Protein AF-A0A957NS79-F1 (afdb_monomer_lite)

Structure (mmCIF, N/CA/C/O backbone):
data_AF-A0A957NS79-F1
#
_entry.id   AF-A0A957NS79-F1
#
loop_
_atom_site.group_PDB
_atom_site.id
_atom_site.type_symbol
_atom_site.label_atom_id
_atom_site.label_alt_id
_atom_site.label_comp_id
_atom_site.label_asym_id
_atom_site.label_entity_id
_atom_site.label_seq_id
_atom_site.pdbx_PDB_ins_code
_atom_site.Cartn_x
_atom_site.Cartn_y
_atom_site.Cartn_z
_atom_site.occupancy
_atom_site.B_iso_or_equiv
_atom_site.auth_seq_id
_atom_site.auth_comp_id
_atom_site.auth_asym_id
_atom_site.auth_atom_id
_atom_site.pdbx_PDB_model_num
ATOM 1 N N . MET A 1 1 ? -15.625 1.608 19.154 1.00 60.75 1 MET A N 1
ATOM 2 C CA . MET A 1 1 ? -14.260 2.095 18.859 1.00 60.75 1 MET A CA 1
ATOM 3 C C . MET A 1 1 ? -14.099 3.458 19.496 1.00 60.75 1 MET A C 1
ATOM 5 O O . MET A 1 1 ? -14.952 4.305 19.266 1.00 60.75 1 MET A O 1
ATOM 9 N N . THR A 1 2 ? -13.078 3.656 20.325 1.00 76.62 2 THR A N 1
ATOM 10 C CA . THR A 1 2 ? -12.774 4.971 20.905 1.00 76.62 2 THR A CA 1
ATOM 11 C C . THR A 1 2 ? -12.483 5.964 19.775 1.00 76.62 2 THR A C 1
ATOM 13 O O . THR A 1 2 ? -11.821 5.610 18.796 1.00 76.62 2 THR A O 1
ATOM 16 N N . SER A 1 3 ? -13.010 7.190 19.862 1.00 80.50 3 SER A N 1
ATOM 17 C CA . SER A 1 3 ? -12.855 8.213 18.809 1.00 80.50 3 SER A CA 1
ATOM 18 C C . SER A 1 3 ? -11.383 8.457 18.453 1.00 80.50 3 SER A C 1
ATOM 20 O O . SER A 1 3 ? -11.041 8.603 17.283 1.00 80.50 3 SER A O 1
ATOM 22 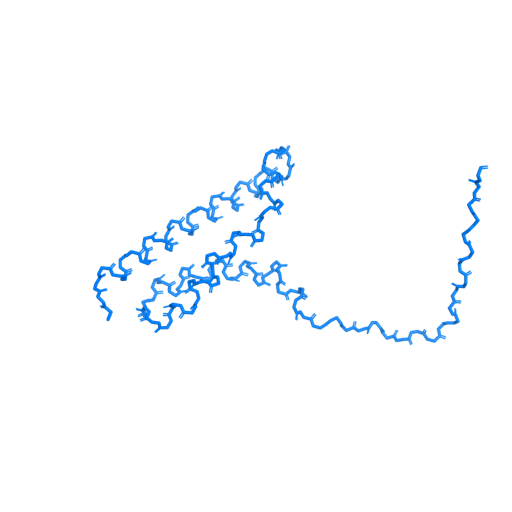N N . ILE A 1 4 ? -10.508 8.379 19.457 1.00 88.50 4 ILE A N 1
ATOM 23 C CA . ILE A 1 4 ? -9.056 8.548 19.350 1.00 88.50 4 ILE A CA 1
ATOM 24 C C . ILE A 1 4 ? -8.427 7.507 18.413 1.00 88.50 4 ILE A C 1
ATOM 26 O O . ILE A 1 4 ? -7.669 7.874 17.51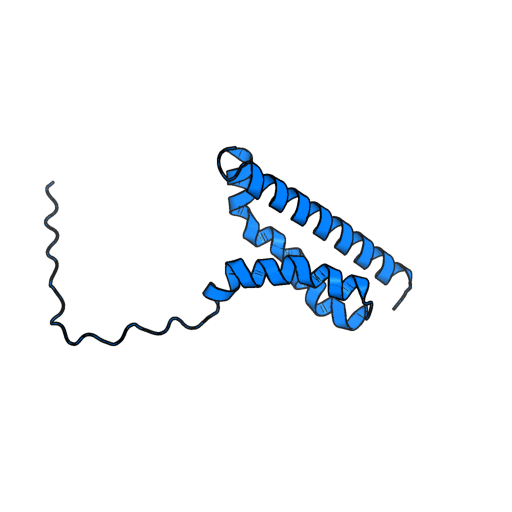9 1.00 88.50 4 ILE A O 1
ATOM 30 N N . LEU A 1 5 ? -8.766 6.219 18.563 1.00 86.88 5 LEU A N 1
ATOM 31 C CA . LEU A 1 5 ? -8.187 5.149 17.741 1.00 86.88 5 LEU A CA 1
ATOM 32 C C . LEU A 1 5 ? -8.510 5.346 16.255 1.00 86.88 5 LEU A C 1
ATOM 34 O O . LEU A 1 5 ? -7.649 5.165 15.397 1.00 86.88 5 LEU A O 1
ATOM 38 N N . ARG A 1 6 ? -9.745 5.758 15.947 1.00 86.31 6 ARG A N 1
ATOM 39 C CA . ARG A 1 6 ? -10.162 6.050 14.569 1.00 86.31 6 ARG A CA 1
ATOM 40 C C . ARG A 1 6 ? -9.357 7.214 13.985 1.00 86.31 6 ARG A C 1
ATOM 42 O O . ARG A 1 6 ? -8.898 7.102 12.852 1.00 86.31 6 ARG A O 1
ATOM 49 N N . THR A 1 7 ? -9.174 8.298 14.736 1.00 88.94 7 THR A N 1
ATOM 50 C CA . THR A 1 7 ? -8.406 9.465 14.276 1.00 88.94 7 THR A CA 1
ATOM 51 C C . THR A 1 7 ? -6.949 9.106 14.000 1.00 88.94 7 THR A C 1
ATOM 53 O O . THR A 1 7 ? -6.428 9.463 12.947 1.00 88.94 7 THR 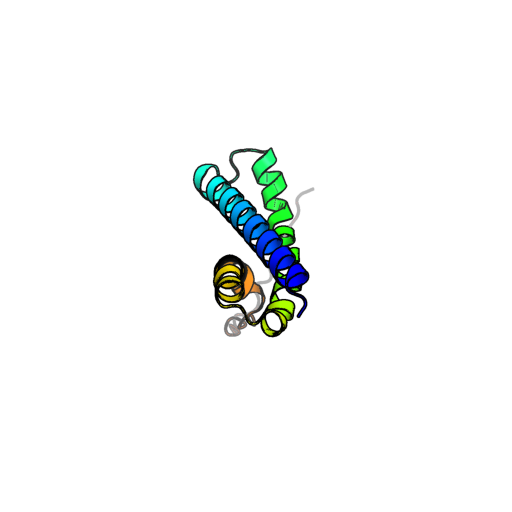A O 1
ATOM 56 N N . VAL A 1 8 ? -6.312 8.342 14.893 1.00 91.88 8 VAL A N 1
ATOM 57 C CA . VAL A 1 8 ? -4.922 7.887 14.717 1.00 91.88 8 VAL A CA 1
ATOM 58 C C . VAL A 1 8 ? -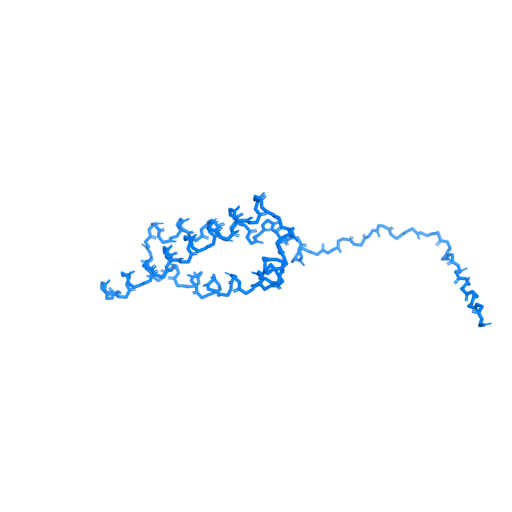4.779 7.013 13.469 1.00 91.88 8 VAL A C 1
ATOM 60 O O . VAL A 1 8 ? -3.879 7.241 12.665 1.00 91.88 8 VAL A O 1
ATOM 63 N N . LEU A 1 9 ? -5.692 6.059 13.254 1.00 90.38 9 LEU A N 1
ATOM 64 C CA . LEU A 1 9 ? -5.676 5.194 12.068 1.00 90.38 9 LEU A CA 1
ATOM 65 C C . LEU A 1 9 ? -5.913 5.964 10.765 1.00 90.38 9 LEU A C 1
ATOM 67 O O . LEU A 1 9 ? -5.293 5.650 9.753 1.00 90.38 9 LEU A O 1
ATOM 71 N N . LEU A 1 10 ? -6.793 6.968 10.776 1.00 90.31 10 LEU A N 1
ATOM 72 C CA . LEU A 1 10 ? -7.012 7.835 9.617 1.00 90.31 10 LEU A CA 1
ATOM 73 C C . LEU A 1 10 ? -5.781 8.692 9.316 1.00 90.31 10 LEU A C 1
ATOM 75 O O . LEU A 1 10 ? -5.419 8.824 8.152 1.00 90.31 10 LEU A O 1
ATOM 79 N N . LEU A 1 11 ? -5.125 9.239 10.341 1.00 93.25 11 LEU A N 1
ATOM 80 C CA . LEU A 1 11 ? -3.901 10.024 10.176 1.00 93.25 11 LEU A CA 1
ATOM 81 C C . LEU A 1 11 ? -2.766 9.159 9.613 1.00 93.25 11 LEU A C 1
ATOM 83 O O . LEU A 1 11 ? -2.118 9.561 8.650 1.00 93.25 11 LEU A O 1
ATOM 87 N N . LEU A 1 12 ? -2.586 7.946 10.147 1.00 92.75 12 LEU A N 1
ATOM 88 C CA . LEU A 1 12 ? -1.646 6.951 9.620 1.00 92.75 12 LEU A CA 1
ATOM 89 C C . LEU A 1 12 ? -1.953 6.582 8.166 1.00 92.75 12 LEU A C 1
ATOM 91 O O . LEU A 1 12 ? -1.037 6.524 7.351 1.00 92.75 12 LEU A O 1
ATOM 95 N N . LEU A 1 13 ? -3.228 6.362 7.829 1.00 93.00 13 LEU A N 1
ATOM 96 C CA . LEU A 1 13 ? -3.639 6.062 6.459 1.00 93.00 13 LEU A CA 1
ATOM 97 C C . LEU A 1 13 ? -3.316 7.225 5.513 1.00 93.00 13 LEU A C 1
ATOM 99 O O . LEU A 1 13 ? -2.756 6.997 4.448 1.00 93.00 13 LEU A O 1
ATOM 103 N N . TRP A 1 14 ? -3.651 8.459 5.888 1.00 93.19 14 TRP A N 1
ATOM 104 C CA . TRP A 1 14 ? -3.371 9.631 5.059 1.00 93.19 14 TRP A CA 1
ATOM 105 C C . TRP A 1 14 ? -1.877 9.850 4.859 1.00 93.19 14 TRP A C 1
ATOM 107 O O . TRP A 1 14 ? -1.463 10.087 3.728 1.00 93.19 14 TRP A O 1
ATOM 117 N N . LEU A 1 15 ? -1.080 9.716 5.923 1.00 94.56 15 LEU A N 1
ATOM 118 C CA . LEU A 1 15 ? 0.379 9.780 5.850 1.00 94.56 15 LEU A CA 1
ATOM 119 C C . LEU A 1 15 ? 0.938 8.695 4.923 1.00 94.56 15 LEU A C 1
ATOM 121 O O . LEU A 1 15 ? 1.827 8.958 4.120 1.00 94.56 15 LEU A O 1
ATOM 125 N N . TYR A 1 16 ? 0.401 7.479 5.012 1.00 93.19 16 TYR A N 1
ATOM 126 C CA . TYR A 1 16 ? 0.782 6.382 4.132 1.00 93.19 16 TYR A CA 1
ATOM 127 C C . TYR A 1 16 ? 0.443 6.678 2.665 1.00 93.19 16 TYR A C 1
ATOM 129 O O . TYR A 1 16 ? 1.305 6.531 1.801 1.00 93.19 16 TYR A O 1
ATOM 137 N N . ILE A 1 17 ? -0.779 7.139 2.380 1.00 92.44 17 ILE A N 1
ATOM 138 C CA . ILE A 1 17 ? -1.226 7.463 1.019 1.00 92.44 17 ILE A CA 1
ATOM 139 C C . ILE A 1 17 ? -0.385 8.594 0.424 1.00 92.44 17 ILE A C 1
ATOM 141 O O . ILE A 1 17 ? 0.028 8.489 -0.728 1.00 92.44 17 ILE A O 1
ATOM 145 N N . THR A 1 18 ? -0.100 9.661 1.174 1.00 93.69 18 THR A N 1
ATOM 146 C CA . THR A 1 18 ? 0.722 10.769 0.662 1.00 93.69 18 THR A CA 1
ATOM 147 C C . THR A 1 18 ? 2.155 10.335 0.388 1.00 93.69 18 THR A C 1
ATOM 149 O O . THR A 1 18 ? 2.698 10.704 -0.652 1.00 93.69 18 THR A O 1
ATOM 152 N N . LEU A 1 19 ? 2.751 9.510 1.255 1.00 92.25 19 LEU A N 1
ATOM 153 C CA . LEU A 1 19 ? 4.086 8.957 1.024 1.00 92.25 19 LEU A CA 1
ATOM 154 C C . LEU A 1 19 ? 4.108 8.046 -0.212 1.00 92.25 19 LEU A C 1
ATOM 156 O O . LEU A 1 19 ? 5.012 8.144 -1.039 1.00 92.25 19 LEU A O 1
ATOM 160 N N . PHE A 1 20 ? 3.088 7.197 -0.356 1.00 92.19 20 PHE A N 1
ATOM 161 C CA . PHE A 1 20 ? 2.934 6.290 -1.489 1.00 92.19 2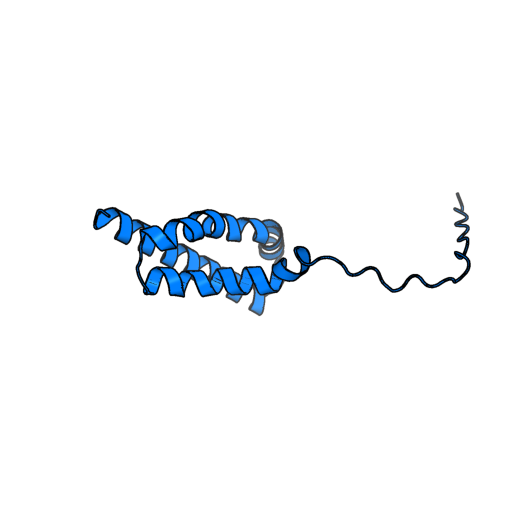0 PHE A CA 1
ATOM 162 C C . PHE A 1 20 ? 2.762 7.049 -2.809 1.00 92.19 20 PHE A C 1
ATOM 164 O O . PHE A 1 20 ? 3.454 6.755 -3.779 1.00 92.19 20 PHE A O 1
ATOM 171 N N . LEU A 1 21 ? 1.883 8.055 -2.846 1.00 93.00 21 LEU A N 1
ATOM 172 C CA . LEU A 1 21 ? 1.676 8.904 -4.023 1.00 93.00 21 LEU A CA 1
ATOM 173 C C . LEU A 1 21 ? 2.918 9.734 -4.351 1.00 93.00 21 LEU A C 1
ATOM 175 O O . LEU A 1 21 ? 3.250 9.886 -5.523 1.00 93.00 21 LEU A O 1
ATOM 179 N N . GLY A 1 22 ? 3.613 10.242 -3.330 1.00 92.38 22 GLY A N 1
ATOM 180 C CA . GLY A 1 22 ? 4.880 10.944 -3.500 1.00 92.38 22 GLY A CA 1
ATOM 181 C C . GLY A 1 22 ? 5.917 10.045 -4.163 1.00 92.38 22 GLY A C 1
ATOM 182 O O . GLY A 1 22 ? 6.441 10.394 -5.217 1.00 92.38 22 GLY A O 1
ATOM 183 N N . TRP A 1 23 ? 6.149 8.855 -3.605 1.00 90.94 23 TRP A N 1
ATOM 184 C CA . TRP A 1 23 ? 7.045 7.866 -4.203 1.00 90.94 23 TRP A CA 1
ATOM 185 C C . TRP A 1 23 ? 6.630 7.501 -5.634 1.00 90.94 23 TRP A C 1
ATOM 187 O O . TRP A 1 23 ? 7.463 7.549 -6.538 1.00 90.94 23 TRP A O 1
ATOM 197 N N . TRP A 1 24 ? 5.350 7.196 -5.864 1.00 90.06 24 TRP A N 1
ATOM 198 C CA . TRP A 1 24 ? 4.858 6.814 -7.187 1.00 90.06 24 TRP A CA 1
ATOM 199 C C . TRP A 1 24 ? 5.049 7.941 -8.213 1.00 90.06 24 TRP A C 1
ATOM 201 O O . TRP A 1 24 ? 5.476 7.686 -9.338 1.00 90.06 24 TRP A O 1
ATOM 211 N N . GLY A 1 25 ? 4.819 9.194 -7.811 1.00 91.88 25 GLY A N 1
ATOM 212 C CA . GLY A 1 25 ? 5.110 10.373 -8.623 1.00 91.88 25 GLY A CA 1
ATOM 213 C C . GLY A 1 25 ? 6.596 10.490 -8.965 1.00 91.88 25 GLY A C 1
ATOM 214 O O . GLY A 1 25 ? 6.935 10.653 -10.134 1.00 91.88 25 GLY A O 1
ATOM 215 N N . LEU A 1 26 ? 7.492 10.331 -7.985 1.00 90.12 26 LEU A N 1
ATOM 216 C CA . LEU A 1 26 ? 8.936 10.329 -8.246 1.00 90.12 26 LEU A CA 1
ATOM 217 C C . LEU A 1 26 ? 9.336 9.214 -9.224 1.00 90.12 26 LEU A C 1
ATOM 219 O O . LEU A 1 26 ? 10.092 9.472 -10.161 1.00 90.12 26 LEU A O 1
ATOM 223 N N . GLN A 1 27 ? 8.797 8.006 -9.045 1.00 88.31 27 GLN A N 1
ATOM 224 C CA . GLN A 1 27 ? 9.079 6.862 -9.911 1.00 88.31 27 GLN A CA 1
ATOM 225 C C . GLN A 1 27 ? 8.623 7.109 -11.357 1.00 88.31 27 GLN A C 1
ATOM 227 O O . GLN A 1 27 ? 9.332 6.744 -12.289 1.00 88.31 27 GLN A O 1
ATOM 232 N N . LEU A 1 28 ? 7.469 7.749 -11.567 1.00 87.88 28 LEU A N 1
ATOM 233 C CA . LEU A 1 28 ? 6.966 8.063 -12.910 1.00 87.88 28 LEU A CA 1
ATOM 234 C C . LEU A 1 28 ? 7.816 9.116 -13.635 1.00 87.88 28 LEU A C 1
ATOM 236 O O . LEU A 1 28 ? 7.925 9.067 -14.857 1.00 87.88 28 LEU A O 1
ATOM 240 N N . TRP A 1 29 ? 8.396 10.067 -12.900 1.00 90.50 29 TRP A N 1
ATOM 241 C CA . TRP A 1 29 ? 9.156 11.176 -13.485 1.00 90.50 29 TRP A CA 1
ATOM 242 C C . TRP A 1 29 ? 10.629 10.838 -13.708 1.00 90.50 29 TRP A C 1
ATOM 244 O O . TRP A 1 29 ? 11.195 11.207 -14.734 1.00 90.50 29 TRP A O 1
ATOM 254 N N . PHE A 1 30 ? 11.254 10.154 -12.749 1.00 88.12 30 PHE A N 1
ATOM 255 C CA . PHE A 1 30 ? 12.692 9.882 -12.766 1.00 88.12 30 PHE A CA 1
ATOM 256 C C . PHE A 1 30 ? 13.033 8.420 -13.065 1.00 88.12 30 PHE A C 1
ATOM 258 O O . PHE A 1 30 ? 14.169 8.142 -13.455 1.00 88.12 30 PHE A O 1
ATOM 265 N N . GLY A 1 31 ? 12.089 7.487 -12.902 1.00 83.38 31 GLY A N 1
ATOM 266 C CA . GLY A 1 31 ? 12.338 6.052 -13.057 1.00 83.38 31 GLY A CA 1
ATOM 267 C C . GLY A 1 31 ? 13.509 5.577 -12.195 1.00 83.38 31 GLY A C 1
ATOM 268 O O . GLY A 1 31 ? 13.667 6.004 -11.056 1.00 83.38 31 GLY A O 1
ATOM 269 N N . ASP A 1 32 ? 14.378 4.748 -12.775 1.00 80.31 32 ASP A N 1
ATOM 270 C CA . ASP A 1 32 ? 15.608 4.268 -12.124 1.00 80.31 32 ASP A CA 1
ATOM 271 C C . ASP A 1 32 ? 16.851 5.106 -12.480 1.00 80.31 32 ASP A C 1
ATOM 273 O O . ASP A 1 32 ? 17.985 4.698 -12.236 1.00 80.31 32 ASP A O 1
ATOM 277 N N . THR A 1 33 ? 16.670 6.300 -13.053 1.00 84.88 33 THR A N 1
ATOM 278 C CA . THR A 1 33 ? 17.796 7.149 -13.490 1.00 84.88 33 THR A CA 1
ATOM 279 C C . THR A 1 33 ? 18.604 7.690 -12.305 1.00 84.88 33 THR A C 1
ATOM 281 O O . THR A 1 33 ? 19.796 7.971 -12.419 1.00 84.88 33 THR A O 1
ATOM 284 N N . ILE A 1 34 ? 17.957 7.847 -11.149 1.00 89.00 34 ILE A N 1
ATOM 285 C CA . ILE A 1 34 ? 18.576 8.335 -9.919 1.00 89.00 34 ILE A CA 1
ATOM 286 C C . ILE A 1 34 ? 18.975 7.135 -9.056 1.00 89.00 34 ILE A C 1
ATOM 288 O O . ILE A 1 34 ? 18.119 6.395 -8.581 1.00 89.00 34 ILE A O 1
ATOM 292 N N . TRP A 1 35 ? 20.274 6.979 -8.787 1.00 86.88 35 TRP A N 1
ATOM 293 C CA . TRP A 1 35 ? 20.817 5.801 -8.094 1.00 86.88 35 TRP A CA 1
ATOM 294 C C . TRP A 1 35 ? 20.169 5.522 -6.726 1.00 86.88 35 TRP A C 1
ATOM 296 O O . TRP A 1 35 ? 19.862 4.374 -6.410 1.00 86.88 35 TRP A O 1
ATOM 306 N N . TRP A 1 36 ? 19.922 6.556 -5.911 1.00 85.38 36 TRP A N 1
ATOM 307 C CA . TRP A 1 36 ? 19.310 6.376 -4.590 1.00 85.38 36 TRP A CA 1
ATOM 308 C C . TRP A 1 36 ? 17.820 6.043 -4.696 1.00 85.38 36 TRP A C 1
ATOM 310 O O . TRP A 1 36 ? 17.290 5.334 -3.843 1.00 85.38 36 TRP A O 1
ATOM 320 N N . LEU A 1 37 ? 17.151 6.517 -5.754 1.00 85.44 37 LEU A N 1
ATOM 321 C CA . LEU A 1 37 ? 15.757 6.190 -6.029 1.00 85.44 37 LEU A CA 1
ATOM 322 C C . LEU A 1 37 ? 15.647 4.733 -6.480 1.00 85.44 37 LEU A C 1
ATOM 324 O O . LEU A 1 37 ? 14.778 4.035 -5.979 1.00 85.44 37 LEU A O 1
ATOM 328 N N . GLY A 1 38 ? 16.579 4.245 -7.305 1.00 85.62 38 GLY A N 1
ATOM 329 C CA . GLY A 1 38 ? 16.675 2.824 -7.664 1.00 85.62 38 GLY A CA 1
ATOM 330 C C . GLY A 1 38 ? 16.956 1.917 -6.455 1.00 85.62 38 GLY A C 1
ATOM 331 O O . GLY A 1 38 ? 16.361 0.844 -6.317 1.00 85.62 38 GLY A O 1
ATOM 332 N N . LEU A 1 39 ? 17.796 2.368 -5.513 1.00 87.94 39 LEU A N 1
ATOM 333 C CA . LEU A 1 39 ? 17.993 1.662 -4.240 1.00 87.94 39 LEU A CA 1
ATOM 334 C C . LEU A 1 39 ? 16.684 1.590 -3.442 1.00 87.94 39 LEU A C 1
ATOM 336 O O . LEU A 1 39 ? 16.310 0.519 -2.974 1.00 87.94 39 LEU A O 1
ATOM 340 N N . LEU A 1 40 ? 15.958 2.703 -3.321 1.00 86.88 40 LEU A N 1
ATOM 341 C CA . LEU A 1 40 ? 14.653 2.733 -2.658 1.00 86.88 40 LEU A CA 1
ATOM 342 C C . LEU A 1 40 ? 13.615 1.868 -3.398 1.00 86.88 40 LEU A C 1
ATOM 344 O O . LEU A 1 40 ? 12.830 1.168 -2.760 1.00 86.88 40 LEU A O 1
ATOM 348 N N . ASN A 1 41 ? 13.660 1.856 -4.731 1.00 88.00 41 ASN A N 1
ATOM 349 C CA . ASN A 1 41 ? 12.801 1.057 -5.599 1.00 88.00 41 ASN A CA 1
ATOM 350 C C . ASN A 1 41 ? 12.972 -0.453 -5.330 1.00 88.00 41 ASN A C 1
ATOM 352 O O . ASN A 1 41 ? 12.009 -1.217 -5.346 1.00 88.00 41 ASN A O 1
ATOM 356 N N . SER A 1 42 ? 14.181 -0.879 -4.948 1.00 88.25 42 SER A N 1
ATOM 357 C CA . SER A 1 42 ? 14.469 -2.271 -4.562 1.00 88.25 42 SER A CA 1
ATOM 358 C C . SER A 1 42 ? 13.724 -2.706 -3.292 1.00 88.25 42 SER A C 1
ATOM 360 O O . SER A 1 42 ? 13.484 -3.893 -3.074 1.00 88.25 42 SER A O 1
ATOM 362 N N . PHE A 1 43 ? 13.314 -1.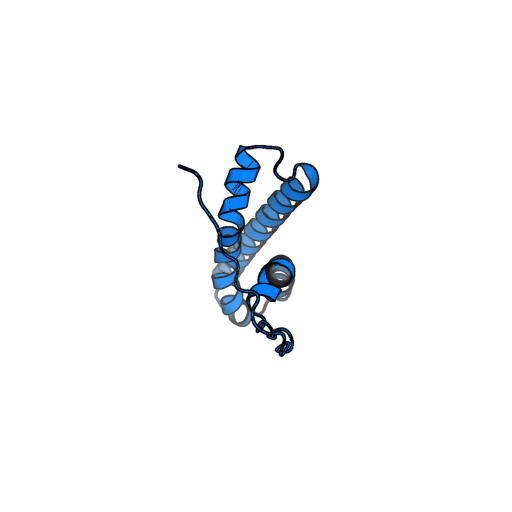742 -2.466 1.00 89.31 43 PHE A N 1
ATOM 363 C CA . PHE A 1 43 ? 12.543 -1.947 -1.242 1.00 89.31 43 PHE A CA 1
ATOM 364 C C . PHE A 1 43 ? 11.048 -1.654 -1.412 1.00 89.31 43 PHE A C 1
ATOM 366 O O . PHE A 1 43 ? 10.309 -1.681 -0.430 1.00 89.31 43 PHE A O 1
ATOM 373 N N . VAL A 1 44 ? 10.558 -1.428 -2.632 1.00 89.12 44 VAL A N 1
ATOM 374 C CA . VAL A 1 44 ? 9.128 -1.187 -2.898 1.00 89.12 44 VAL A CA 1
ATOM 375 C C . VAL A 1 44 ? 8.197 -2.262 -2.349 1.00 89.12 44 VAL A C 1
ATOM 377 O O . VAL A 1 44 ? 7.143 -1.888 -1.833 1.00 89.12 44 VAL A O 1
ATOM 380 N N . PRO A 1 45 ? 8.550 -3.563 -2.338 1.00 87.50 45 PRO A N 1
ATOM 381 C CA . PRO A 1 45 ? 7.732 -4.559 -1.652 1.00 87.50 45 PRO A CA 1
ATOM 382 C C . PRO A 1 45 ? 7.437 -4.206 -0.179 1.00 87.50 45 PRO A C 1
ATOM 384 O O . PRO A 1 45 ? 6.351 -4.502 0.319 1.00 87.50 45 PRO A O 1
ATOM 387 N N . LEU A 1 46 ? 8.354 -3.513 0.513 1.00 89.88 46 LEU A N 1
ATOM 388 C CA . LEU A 1 46 ? 8.172 -3.084 1.905 1.00 89.88 46 LEU A CA 1
ATOM 389 C C . LEU A 1 46 ? 7.143 -1.952 2.055 1.00 89.88 46 LEU A C 1
ATOM 391 O O . LEU A 1 46 ? 6.529 -1.837 3.117 1.00 89.88 46 LEU A O 1
ATOM 395 N N . LEU A 1 47 ? 6.869 -1.168 1.004 1.00 88.06 47 LEU A N 1
ATOM 396 C CA . LEU A 1 47 ? 5.816 -0.140 1.023 1.00 88.06 47 LEU A CA 1
ATOM 397 C C . LEU A 1 47 ? 4.407 -0.739 1.165 1.00 88.06 47 LEU A C 1
ATOM 399 O O . LEU A 1 47 ? 3.466 -0.024 1.512 1.00 88.06 47 LEU A O 1
ATOM 403 N N . PHE A 1 48 ? 4.243 -2.045 0.945 1.00 91.06 48 PHE A N 1
ATOM 404 C CA . PHE A 1 48 ? 2.969 -2.745 1.132 1.00 91.06 48 PHE A CA 1
ATOM 405 C C . PHE A 1 48 ? 2.823 -3.383 2.519 1.00 91.06 48 PHE A C 1
ATOM 407 O O . PHE A 1 48 ? 1.740 -3.855 2.859 1.00 91.06 48 PHE A O 1
ATOM 414 N N . VAL A 1 49 ? 3.855 -3.356 3.370 1.00 91.62 49 VAL A N 1
ATOM 415 C CA . VAL A 1 49 ? 3.762 -3.869 4.750 1.00 91.62 49 VAL A CA 1
ATOM 416 C C . VAL A 1 49 ? 2.677 -3.149 5.563 1.00 91.62 49 VAL A C 1
ATOM 418 O O . VAL A 1 49 ? 1.863 -3.837 6.185 1.00 91.62 49 VAL A O 1
ATOM 421 N N . PRO A 1 50 ? 2.565 -1.803 5.536 1.00 91.12 50 PRO A N 1
ATOM 422 C CA . PRO A 1 50 ? 1.463 -1.115 6.204 1.00 91.12 50 PRO A CA 1
ATOM 423 C C . PRO A 1 50 ? 0.095 -1.571 5.691 1.00 91.12 50 PRO A C 1
ATOM 425 O O . PRO A 1 50 ? -0.844 -1.690 6.474 1.00 91.12 50 PRO A O 1
ATOM 428 N N . LEU A 1 51 ? -0.016 -1.883 4.396 1.00 90.69 51 LEU A N 1
ATOM 429 C CA . LEU A 1 51 ? -1.256 -2.347 3.780 1.00 90.69 51 LEU A CA 1
ATOM 430 C C . LEU A 1 51 ? -1.746 -3.659 4.413 1.00 90.69 51 LEU A C 1
ATOM 432 O O . LEU A 1 51 ? -2.930 -3.775 4.724 1.00 90.69 51 LEU A O 1
ATOM 436 N N . LEU A 1 52 ? -0.841 -4.609 4.681 1.00 91.19 52 LEU A N 1
ATOM 437 C CA . LEU A 1 52 ? -1.172 -5.886 5.331 1.00 91.19 52 LEU A CA 1
ATOM 438 C C . LEU A 1 52 ? -1.784 -5.701 6.723 1.00 91.19 52 LEU A C 1
ATOM 440 O O . LEU A 1 52 ? -2.630 -6.494 7.129 1.00 91.19 52 LEU A O 1
ATOM 444 N N . VAL A 1 53 ? -1.383 -4.650 7.440 1.00 91.94 53 VAL A N 1
ATOM 445 C CA . VAL A 1 53 ? -1.939 -4.313 8.756 1.00 91.94 53 VAL A CA 1
ATOM 446 C C . VAL A 1 53 ? -3.237 -3.514 8.610 1.00 91.94 53 VAL A C 1
ATOM 448 O O . VAL A 1 53 ? -4.216 -3.791 9.296 1.00 91.94 53 VAL A O 1
ATOM 451 N N . LEU A 1 54 ? -3.292 -2.543 7.697 1.00 90.50 54 LEU A N 1
ATOM 452 C CA . LEU A 1 54 ? -4.445 -1.648 7.534 1.00 90.50 54 LEU A CA 1
ATOM 453 C C . LEU A 1 54 ? -5.682 -2.358 6.945 1.00 90.50 54 LEU A C 1
ATOM 455 O O . LEU A 1 54 ? -6.810 -2.033 7.321 1.00 90.50 54 LEU A O 1
ATOM 459 N N . ILE A 1 55 ? -5.502 -3.360 6.077 1.00 92.00 55 ILE A N 1
ATOM 460 C CA . ILE A 1 55 ? -6.608 -4.139 5.486 1.00 92.00 55 ILE A CA 1
ATOM 461 C C . ILE A 1 55 ? -7.492 -4.821 6.550 1.00 92.00 55 ILE A C 1
ATOM 463 O O . ILE A 1 55 ? -8.694 -4.541 6.573 1.00 92.00 55 ILE A O 1
ATOM 467 N N . PRO A 1 56 ? -6.977 -5.686 7.449 1.00 92.12 56 PRO A N 1
ATOM 468 C CA . PRO A 1 56 ? -7.810 -6.368 8.445 1.00 92.12 56 PRO A CA 1
ATOM 469 C C . PRO A 1 56 ? -8.428 -5.407 9.472 1.00 92.12 56 PRO A C 1
ATOM 471 O O . PRO A 1 56 ? -9.439 -5.730 10.095 1.00 92.12 56 PRO A O 1
ATOM 474 N N . LEU A 1 57 ? -7.873 -4.199 9.618 1.00 89.69 57 LEU A N 1
ATOM 475 C CA . LEU A 1 57 ? -8.429 -3.128 10.447 1.00 89.69 57 LEU A CA 1
ATOM 476 C C . LEU A 1 57 ? -9.610 -2.390 9.781 1.00 89.69 57 LEU A C 1
ATOM 478 O O . LEU A 1 57 ? -10.440 -1.803 10.484 1.00 89.69 57 LEU A O 1
ATOM 482 N N . ALA A 1 58 ? -9.769 -2.462 8.456 1.00 88.94 58 ALA A N 1
ATOM 483 C CA . ALA A 1 58 ? -10.862 -1.817 7.721 1.00 88.94 58 ALA A CA 1
ATOM 484 C C . ALA A 1 58 ? -12.291 -2.196 8.183 1.00 88.94 58 ALA A C 1
ATOM 486 O O . ALA A 1 58 ? -13.104 -1.278 8.381 1.00 88.94 58 ALA A O 1
ATOM 487 N N . PRO A 1 59 ? -12.645 -3.483 8.403 1.00 87.75 59 PRO A N 1
ATOM 488 C CA . PRO A 1 59 ? -13.967 -3.860 8.913 1.00 87.75 59 PRO A CA 1
ATOM 489 C C . PRO A 1 59 ? -14.208 -3.422 10.364 1.00 87.75 59 PRO A C 1
ATOM 491 O O . PRO A 1 59 ? -15.364 -3.325 10.780 1.00 87.75 59 PRO A O 1
ATOM 494 N N . VAL A 1 60 ? -13.144 -3.129 11.122 1.00 88.06 60 VAL A N 1
ATOM 495 C CA . VAL A 1 60 ? -13.231 -2.627 12.499 1.00 88.06 60 VAL A CA 1
ATOM 496 C C . VAL A 1 60 ? -13.543 -1.129 12.490 1.00 88.06 60 VAL A C 1
ATOM 498 O O . VAL A 1 60 ? -14.478 -0.696 13.162 1.00 88.06 60 VAL A O 1
ATOM 501 N N . VAL A 1 61 ? -12.832 -0.341 11.670 1.00 86.31 61 VAL A N 1
ATOM 502 C CA . VAL A 1 61 ? -13.018 1.120 11.561 1.00 86.31 61 VAL A CA 1
ATOM 503 C C . VAL A 1 61 ? -14.378 1.493 10.956 1.00 86.31 61 VAL A C 1
ATOM 505 O O . VAL A 1 61 ? -14.946 2.513 11.359 1.00 86.31 61 VAL A O 1
ATOM 508 N N . ARG A 1 62 ? -14.902 0.698 10.006 1.00 84.75 62 ARG A N 1
ATOM 509 C CA . ARG A 1 62 ? -16.180 0.930 9.286 1.00 84.75 62 ARG A CA 1
ATOM 510 C C . ARG A 1 62 ? -16.371 2.376 8.804 1.00 84.75 62 ARG A C 1
ATOM 512 O O . ARG A 1 62 ? -17.453 2.943 8.932 1.00 84.75 62 ARG A O 1
ATOM 519 N N . HIS A 1 63 ? -15.305 3.012 8.323 1.00 87.25 63 HIS A N 1
ATOM 520 C CA . HIS A 1 63 ? -15.342 4.400 7.867 1.00 87.25 63 HIS A CA 1
ATOM 521 C C . HIS A 1 63 ? -15.100 4.461 6.355 1.00 87.25 63 HIS A C 1
ATOM 523 O O . HIS A 1 63 ? -14.085 3.923 5.904 1.00 87.25 63 HIS A O 1
ATOM 529 N N . PRO A 1 64 ? -15.972 5.124 5.573 1.00 88.44 64 PRO A N 1
ATOM 530 C CA . PRO A 1 64 ? -15.905 5.078 4.114 1.00 88.44 64 PRO A CA 1
ATOM 531 C C . PRO A 1 64 ? -14.598 5.664 3.579 1.00 88.44 64 PRO A C 1
ATOM 533 O O . PRO A 1 64 ? -13.965 5.032 2.745 1.00 88.44 64 PRO A O 1
ATOM 536 N N . LEU A 1 65 ? -14.119 6.789 4.134 1.00 89.00 65 LEU A N 1
ATOM 537 C CA . LEU A 1 65 ? -12.838 7.382 3.716 1.00 89.00 65 LEU A CA 1
ATOM 538 C C . LEU A 1 65 ? -11.637 6.468 3.992 1.00 89.00 65 LEU A C 1
ATOM 540 O O . LEU A 1 65 ? -10.654 6.503 3.261 1.00 89.00 65 LEU A O 1
ATOM 544 N N . TYR A 1 66 ? -11.714 5.649 5.047 1.00 90.88 66 TYR A N 1
ATOM 545 C CA . TYR A 1 66 ? -10.645 4.701 5.357 1.00 90.88 66 TYR A CA 1
ATOM 546 C C . TYR A 1 66 ? -10.614 3.589 4.304 1.00 90.88 66 TYR A C 1
ATOM 548 O O . TYR A 1 66 ? -9.574 3.304 3.721 1.00 90.88 66 TYR A O 1
ATOM 556 N N . GLN A 1 67 ? -11.784 3.014 4.011 1.00 91.25 67 GLN A N 1
ATOM 557 C CA . GLN A 1 67 ? -11.932 1.952 3.017 1.00 91.25 67 GLN A CA 1
ATOM 558 C C . GLN A 1 67 ? -11.564 2.429 1.610 1.00 91.25 67 GLN A C 1
ATOM 560 O O . GLN A 1 67 ? -10.806 1.748 0.927 1.00 91.25 67 GLN A O 1
ATOM 565 N N . SER A 1 68 ? -12.037 3.607 1.192 1.00 91.94 68 SER A N 1
ATOM 566 C CA . SER A 1 68 ? -11.717 4.161 -0.126 1.00 91.94 68 SER A CA 1
ATOM 567 C C . SER A 1 68 ? -10.237 4.515 -0.257 1.00 91.94 68 SER A C 1
ATOM 569 O O . SER A 1 68 ? -9.651 4.283 -1.309 1.00 91.94 68 SER A O 1
ATOM 571 N N . GLY A 1 69 ? -9.611 5.033 0.806 1.00 89.94 69 GLY A N 1
ATOM 572 C CA . GLY A 1 69 ? -8.182 5.350 0.806 1.00 89.94 69 GLY A CA 1
ATOM 573 C C . GLY A 1 69 ? -7.297 4.114 0.625 1.00 89.94 69 GLY A C 1
ATOM 574 O O . GLY A 1 69 ? -6.292 4.178 -0.077 1.00 89.94 69 GLY A O 1
ATOM 575 N N . LEU A 1 70 ? -7.704 2.971 1.184 1.00 92.62 70 LEU A N 1
ATOM 576 C CA . LEU A 1 70 ? -7.022 1.685 1.007 1.00 92.62 70 LEU A CA 1
ATOM 577 C C . LEU A 1 70 ? -7.075 1.153 -0.432 1.00 92.62 70 LEU A C 1
ATOM 579 O O . LEU A 1 70 ? -6.170 0.421 -0.829 1.00 92.62 70 LEU A O 1
ATOM 583 N N . LEU A 1 71 ? -8.092 1.521 -1.221 1.00 92.56 71 LEU A N 1
ATOM 584 C CA . LEU A 1 71 ? -8.248 1.025 -2.593 1.00 92.56 71 LEU A CA 1
ATOM 585 C C . LEU A 1 71 ? -7.109 1.461 -3.517 1.00 92.56 71 LEU A C 1
ATOM 587 O O . LEU A 1 71 ? -6.768 0.715 -4.426 1.00 92.56 71 LEU A O 1
ATOM 591 N N . ILE A 1 72 ? -6.510 2.633 -3.288 1.00 91.75 72 ILE A N 1
ATOM 592 C CA . ILE A 1 72 ? -5.425 3.159 -4.129 1.00 91.75 72 ILE A CA 1
ATOM 593 C C . ILE A 1 72 ? -4.179 2.252 -4.057 1.00 91.75 72 ILE A C 1
ATOM 595 O O . ILE A 1 72 ? -3.811 1.664 -5.078 1.00 91.75 72 ILE A O 1
ATOM 599 N N . PRO A 1 73 ? -3.540 2.071 -2.884 1.00 92.44 73 PRO A N 1
ATOM 600 C CA . PRO A 1 73 ? -2.371 1.205 -2.766 1.00 92.44 73 PRO A CA 1
ATOM 601 C C . PRO A 1 73 ? -2.717 -0.274 -2.988 1.00 92.44 73 PRO A C 1
ATOM 603 O O . PRO A 1 73 ? -1.898 -1.006 -3.540 1.00 92.44 73 PRO A O 1
ATOM 606 N N . LEU A 1 74 ? -3.931 -0.717 -2.632 1.00 93.50 74 LEU A N 1
ATOM 607 C CA . LEU A 1 74 ? -4.385 -2.084 -2.905 1.00 93.50 74 LEU A CA 1
ATOM 608 C C . LEU A 1 74 ? -4.526 -2.357 -4.406 1.00 93.50 74 LEU A C 1
ATOM 610 O O . LEU A 1 74 ? -4.064 -3.387 -4.888 1.00 93.50 74 LEU A O 1
ATOM 614 N N . GLY A 1 75 ? -5.139 -1.438 -5.150 1.00 93.94 75 GLY A N 1
ATOM 615 C CA . GLY A 1 75 ? -5.285 -1.544 -6.598 1.00 93.94 75 GLY A CA 1
ATOM 616 C C . GLY A 1 75 ? -3.925 -1.595 -7.282 1.00 93.94 75 GLY A C 1
ATOM 617 O O . GLY A 1 75 ? -3.681 -2.485 -8.091 1.00 93.94 75 GLY A O 1
ATOM 618 N N . TYR A 1 76 ? -3.002 -0.714 -6.889 1.00 91.81 76 TYR A N 1
ATOM 619 C CA . TYR A 1 76 ? -1.632 -0.746 -7.397 1.00 91.81 76 TYR A CA 1
ATOM 620 C C . TYR A 1 76 ? -0.923 -2.071 -7.079 1.00 91.81 76 TYR A C 1
ATOM 622 O O . TYR A 1 76 ? -0.327 -2.679 -7.967 1.00 91.81 76 TYR A O 1
ATOM 630 N N . PHE A 1 77 ? -1.026 -2.558 -5.837 1.00 92.56 77 PHE A N 1
ATOM 631 C CA . PHE A 1 77 ? -0.450 -3.844 -5.444 1.00 92.56 77 PHE A CA 1
ATOM 632 C C . PHE A 1 77 ? -0.972 -4.988 -6.317 1.00 92.56 77 PHE A C 1
ATOM 634 O O . PHE A 1 77 ? -0.186 -5.780 -6.828 1.00 92.56 77 PHE A O 1
ATOM 641 N N . LEU A 1 78 ? -2.285 -5.062 -6.533 1.00 92.31 78 LEU A N 1
ATOM 642 C CA . LEU A 1 78 ? -2.890 -6.102 -7.364 1.00 92.31 78 LEU A CA 1
ATOM 643 C C . LEU A 1 78 ? -2.489 -5.978 -8.838 1.00 92.31 78 LEU A C 1
ATOM 645 O O . LEU A 1 78 ? -2.286 -6.995 -9.492 1.00 92.31 78 LEU A O 1
ATOM 649 N N . LEU A 1 79 ? -2.332 -4.763 -9.362 1.00 92.38 79 LEU A N 1
ATOM 650 C CA . LEU A 1 79 ? -1.888 -4.557 -10.742 1.00 92.38 79 LEU A CA 1
ATOM 651 C C . LEU A 1 79 ? -0.439 -5.013 -10.957 1.00 92.38 79 LEU A C 1
ATOM 653 O O . LEU A 1 79 ? -0.142 -5.636 -11.973 1.00 92.38 79 LEU A O 1
ATOM 657 N N . VAL A 1 80 ? 0.452 -4.726 -10.006 1.00 89.38 80 VAL A N 1
ATOM 658 C CA . VAL A 1 80 ? 1.888 -5.022 -10.139 1.00 89.38 80 VAL A CA 1
ATOM 659 C C . VAL A 1 80 ? 2.225 -6.444 -9.690 1.00 89.38 80 VAL A C 1
ATOM 661 O O . VAL A 1 80 ? 2.936 -7.166 -10.385 1.00 89.38 80 VAL A O 1
ATOM 664 N N . TYR A 1 81 ? 1.704 -6.864 -8.538 1.00 89.31 81 TYR A N 1
ATOM 665 C CA . TYR A 1 81 ? 2.040 -8.140 -7.905 1.00 89.31 81 TYR A CA 1
ATOM 666 C C . TYR A 1 81 ? 0.960 -9.208 -8.076 1.00 89.31 81 TYR A C 1
ATOM 668 O O . TYR A 1 81 ? 1.268 -10.389 -7.956 1.00 89.31 81 TYR A O 1
ATOM 676 N N . GLY A 1 82 ? -0.286 -8.848 -8.397 1.00 87.81 82 GLY A N 1
ATOM 677 C CA . GLY A 1 82 ? -1.376 -9.811 -8.611 1.00 87.81 82 GLY A CA 1
ATOM 678 C C . GLY A 1 82 ? -1.044 -10.936 -9.599 1.00 87.81 82 GLY A C 1
ATOM 679 O O . GLY A 1 82 ? -1.311 -12.093 -9.270 1.00 87.81 82 GLY A O 1
ATOM 680 N N . PRO A 1 83 ? -0.393 -10.664 -10.750 1.00 89.25 83 PRO A N 1
ATOM 681 C CA . PRO A 1 83 ? 0.010 -11.713 -11.686 1.00 89.25 83 PRO A CA 1
ATOM 682 C C . PRO A 1 83 ? 0.940 -12.777 -11.088 1.00 89.25 83 PRO A C 1
ATOM 684 O O . PRO A 1 83 ? 0.929 -13.915 -11.550 1.00 89.25 83 PRO A O 1
ATOM 687 N N . LEU A 1 84 ? 1.718 -12.446 -10.048 1.00 86.19 84 LEU A N 1
ATOM 688 C CA . LEU A 1 84 ? 2.606 -13.398 -9.367 1.00 86.19 84 LEU A CA 1
ATOM 689 C C . LEU A 1 84 ? 1.833 -14.440 -8.550 1.00 86.19 84 LEU A C 1
ATOM 691 O O . LEU A 1 84 ? 2.359 -15.521 -8.295 1.00 86.19 84 LEU A O 1
ATOM 695 N N . PHE A 1 85 ? 0.602 -14.122 -8.144 1.00 85.06 85 PHE A N 1
ATOM 696 C CA . PHE A 1 85 ? -0.260 -15.008 -7.360 1.00 85.06 85 PHE A CA 1
ATOM 697 C C . PHE A 1 85 ? -1.204 -15.849 -8.226 1.00 85.06 85 PHE A C 1
ATOM 699 O O . PHE A 1 85 ? -1.892 -16.728 -7.707 1.00 85.06 85 PHE A O 1
ATOM 706 N N . LEU A 1 86 ? -1.254 -15.597 -9.538 1.00 86.38 86 LEU A N 1
ATOM 707 C CA . LEU A 1 86 ? -2.046 -16.398 -10.462 1.00 86.38 86 LEU A CA 1
ATOM 708 C C . LEU A 1 86 ? -1.306 -17.702 -10.802 1.00 86.38 86 LEU A C 1
ATOM 710 O O . LEU A 1 86 ? -0.088 -17.690 -11.007 1.00 86.38 86 LEU A O 1
ATOM 714 N N . PRO A 1 87 ? -2.016 -18.841 -10.895 1.00 83.25 87 PRO A N 1
ATOM 715 C CA . PRO A 1 87 ? -1.405 -20.090 -11.321 1.00 83.25 87 PRO A CA 1
ATOM 716 C C . PRO A 1 87 ? -0.861 -19.931 -12.743 1.00 83.25 87 PRO A C 1
ATOM 718 O O . PRO A 1 87 ? -1.588 -19.569 -13.670 1.00 83.25 87 PRO A O 1
ATOM 721 N N . LYS A 1 88 ? 0.433 -20.212 -12.922 1.00 81.44 88 LYS A N 1
ATOM 722 C CA . LYS A 1 88 ? 1.047 -20.262 -14.251 1.00 81.44 88 LYS A CA 1
ATOM 723 C C . LYS A 1 88 ? 0.431 -21.440 -14.997 1.00 81.44 88 LYS A C 1
ATOM 725 O O . LYS A 1 88 ? 0.681 -22.585 -14.632 1.00 81.44 88 LYS A O 1
ATOM 730 N N . VAL A 1 89 ? -0.376 -21.166 -16.018 1.00 80.19 89 VAL A N 1
ATOM 731 C CA . VAL A 1 89 ? -0.874 -22.211 -16.918 1.00 80.19 89 VAL A CA 1
ATOM 732 C C . VAL A 1 89 ? 0.343 -22.756 -17.669 1.00 80.19 89 VAL A C 1
ATOM 734 O O . VAL A 1 89 ? 1.002 -21.977 -18.365 1.00 80.19 89 VAL A O 1
ATOM 737 N N . PRO A 1 90 ? 0.704 -24.044 -17.509 1.00 75.25 90 PRO A N 1
ATOM 738 C CA . PRO A 1 90 ? 1.799 -24.617 -18.271 1.00 75.25 90 PRO A CA 1
ATOM 739 C C . PRO A 1 90 ? 1.485 -24.452 -19.759 1.00 75.25 90 PRO A C 1
ATOM 741 O O . PRO A 1 90 ? 0.348 -24.724 -20.162 1.00 75.25 90 PRO A O 1
ATOM 744 N N . PRO A 1 91 ? 2.444 -24.004 -20.586 1.00 75.00 91 PRO A N 1
ATOM 745 C CA . PRO A 1 91 ? 2.240 -24.030 -22.023 1.00 75.00 91 PRO A CA 1
ATOM 746 C C . PRO A 1 91 ? 1.877 -25.464 -22.440 1.00 75.00 91 PRO A C 1
ATOM 748 O O . PRO A 1 91 ? 2.384 -26.416 -21.834 1.00 75.00 91 PRO A O 1
ATOM 751 N N . PRO A 1 92 ? 0.987 -25.634 -23.436 1.00 75.44 92 PRO A N 1
ATOM 752 C CA . PRO A 1 92 ? 0.605 -26.955 -23.911 1.00 75.44 92 PRO A CA 1
ATOM 753 C C . PRO A 1 92 ? 1.871 -27.751 -24.210 1.00 75.44 92 PRO A C 1
ATOM 755 O O . PRO A 1 92 ? 2.778 -27.259 -24.884 1.00 75.44 92 PRO A O 1
ATOM 758 N N . HIS A 1 93 ? 1.943 -28.951 -23.637 1.00 65.56 93 HIS A N 1
ATOM 759 C CA . HIS A 1 93 ? 3.083 -29.844 -23.760 1.00 65.56 93 HIS A CA 1
ATOM 760 C C . HIS A 1 93 ? 3.289 -30.144 -25.250 1.00 65.56 93 HIS A C 1
ATOM 762 O O . HIS A 1 93 ? 2.554 -30.937 -25.836 1.00 65.56 93 HIS A O 1
ATOM 768 N N . ARG A 1 94 ? 4.235 -29.453 -25.897 1.00 62.66 94 ARG A N 1
ATOM 769 C CA . ARG A 1 94 ? 4.669 -29.815 -27.244 1.00 62.66 94 ARG A CA 1
ATOM 770 C C . ARG A 1 94 ? 5.394 -31.146 -27.117 1.00 62.66 94 ARG A C 1
ATOM 772 O O . ARG A 1 94 ? 6.455 -31.210 -26.506 1.00 62.66 94 ARG A O 1
ATOM 779 N N . THR A 1 95 ? 4.824 -32.189 -27.708 1.00 63.00 95 THR A N 1
ATOM 780 C CA . THR A 1 95 ? 5.484 -33.461 -28.037 1.00 63.00 95 THR A CA 1
ATOM 781 C C . THR A 1 95 ? 6.541 -33.263 -29.129 1.00 63.00 95 THR A C 1
ATOM 783 O O . THR A 1 95 ? 6.579 -34.003 -30.106 1.00 63.00 95 THR A O 1
ATOM 786 N N . ASP A 1 96 ? 7.386 -32.245 -28.988 1.00 65.94 96 ASP A N 1
ATOM 787 C CA . ASP A 1 96 ? 8.612 -32.152 -29.762 1.00 65.94 96 ASP A CA 1
ATOM 788 C C . ASP A 1 96 ? 9.689 -32.916 -28.978 1.00 65.94 96 ASP A C 1
ATOM 790 O O . ASP A 1 96 ? 9.800 -32.730 -27.760 1.00 65.94 96 ASP A O 1
ATOM 794 N N . PRO A 1 97 ? 10.468 -33.805 -29.620 1.00 64.38 97 PRO A N 1
ATOM 795 C CA . PRO A 1 97 ? 11.589 -34.461 -28.961 1.00 64.38 97 PRO A CA 1
ATOM 796 C C . PRO A 1 97 ? 12.505 -33.386 -28.371 1.00 64.38 97 PRO A C 1
ATOM 798 O O . PRO A 1 97 ? 12.919 -32.467 -29.076 1.00 64.38 97 PRO A O 1
ATOM 801 N N . ALA A 1 98 ? 12.771 -33.478 -27.064 1.00 64.62 98 ALA A N 1
ATOM 802 C CA . ALA A 1 98 ? 13.547 -32.482 -26.337 1.00 64.62 98 ALA A CA 1
ATOM 803 C C . ALA A 1 98 ? 14.885 -32.230 -27.061 1.00 64.62 98 ALA A C 1
ATOM 805 O O . ALA A 1 98 ? 15.679 -33.167 -27.193 1.00 64.62 98 ALA A O 1
ATOM 806 N N . PRO A 1 99 ? 15.153 -31.004 -27.551 1.00 66.25 99 PRO A N 1
ATOM 807 C CA . PRO A 1 99 ? 16.418 -30.705 -28.198 1.00 66.25 99 PRO A CA 1
ATOM 808 C C . PRO A 1 99 ? 17.527 -30.806 -27.151 1.00 66.25 99 PRO A C 1
ATOM 810 O O . PRO A 1 99 ? 17.605 -30.021 -26.206 1.00 66.25 99 PRO A O 1
ATOM 813 N N . PHE A 1 100 ? 18.372 -31.819 -27.307 1.00 73.88 100 PHE A N 1
ATOM 814 C CA . PHE A 1 100 ? 19.555 -32.010 -26.487 1.00 73.88 100 PHE A CA 1
ATOM 815 C C . PHE A 1 100 ? 20.568 -30.906 -26.819 1.00 73.88 100 PHE A C 1
ATOM 817 O O . PHE A 1 100 ? 21.227 -30.942 -27.856 1.00 73.88 100 PHE A O 1
ATOM 824 N N . SER A 1 101 ? 20.656 -29.889 -25.960 1.00 75.81 101 SER A N 1
ATOM 825 C CA . SER A 1 101 ? 21.598 -28.778 -26.116 1.00 75.81 101 SER A CA 1
ATOM 826 C C . SER A 1 101 ? 22.930 -29.129 -25.452 1.00 75.81 101 SER A C 1
ATOM 828 O O . SER A 1 101 ? 23.075 -28.994 -24.238 1.00 75.81 101 SER A O 1
ATOM 830 N N . MET A 1 102 ? 23.915 -29.568 -26.241 1.00 77.00 102 MET A N 1
ATOM 831 C CA . MET A 1 102 ? 25.304 -29.672 -25.783 1.00 77.00 102 MET A CA 1
ATOM 832 C C . MET A 1 102 ? 25.915 -28.271 -25.688 1.00 77.00 102 MET A C 1
ATOM 834 O O . MET A 1 102 ? 26.049 -27.580 -26.695 1.00 77.00 102 MET A O 1
ATOM 838 N N . LEU A 1 103 ? 26.308 -27.859 -24.484 1.00 80.75 103 LEU A N 1
ATOM 839 C CA . LEU A 1 103 ? 27.157 -26.688 -24.279 1.00 80.75 103 LEU A CA 1
ATOM 840 C C . LEU A 1 103 ? 28.602 -27.172 -24.130 1.00 80.75 103 LEU A C 1
ATOM 842 O O . LEU A 1 103 ? 28.952 -27.766 -23.113 1.00 80.75 103 LEU A O 1
ATOM 846 N N . THR A 1 104 ? 29.440 -26.923 -25.135 1.00 78.00 104 THR A N 1
ATOM 847 C CA . THR A 1 104 ? 30.891 -27.102 -25.006 1.00 78.00 104 THR A CA 1
ATOM 848 C C . THR A 1 104 ? 31.482 -25.816 -24.445 1.00 78.00 104 THR A C 1
ATOM 850 O O . THR A 1 104 ? 31.404 -24.766 -25.079 1.00 78.00 104 THR A O 1
ATOM 853 N N . PHE A 1 105 ? 32.060 -25.895 -23.249 1.00 77.56 105 PHE A N 1
ATOM 854 C CA . PHE A 1 105 ? 32.806 -24.794 -22.648 1.00 77.56 105 PHE A CA 1
ATOM 855 C C . PHE A 1 105 ? 34.255 -24.873 -23.134 1.00 77.56 105 PHE A C 1
ATOM 857 O O . PHE A 1 105 ? 34.909 -25.896 -22.938 1.00 77.56 105 PHE A O 1
ATOM 864 N N . ASN A 1 106 ? 34.741 -23.823 -23.795 1.00 70.62 106 ASN A N 1
ATOM 865 C CA . ASN A 1 106 ? 36.162 -23.703 -24.107 1.00 70.62 106 ASN A CA 1
ATOM 866 C C . ASN A 1 106 ? 36.874 -23.169 -22.856 1.00 70.62 106 ASN A C 1
ATOM 868 O O . ASN A 1 106 ? 36.475 -22.115 -22.354 1.00 70.62 106 ASN A O 1
ATOM 872 N N . MET A 1 107 ? 37.852 -23.914 -22.335 1.00 61.88 107 MET A N 1
ATOM 873 C CA . MET A 1 107 ? 38.736 -23.463 -21.251 1.00 61.88 107 MET A CA 1
ATOM 874 C C . MET A 1 107 ? 39.966 -22.772 -21.827 1.00 61.88 107 MET A C 1
ATOM 876 O O . MET A 1 107 ? 40.517 -23.304 -22.815 1.00 61.88 107 MET A O 1
#

Radius of gyration: 21.71 Å; chains: 1; bounding box: 55×46×51 Å

Sequence (107 aa):
MTSILRTVLLLLLWLYITLFLGWWGLQLWFGDTIWWLGLLNSFVPLLFVPLLVLIPLAPVVRHPLYQSGLLIPLGYFLLVYGPLFLPKVPPPHRTDPAPFSMLTFNM

Secondary structure (DSSP, 8-state):
--HHHHHHHHHHHHHHHHHHHHHHHHHHHHTT-SHHHHHHHTTGGGGGHHHHHHHHHHHHH--HHHHHHHHHHHHHHHHHHHHHHS--PPPP---PPP-----PPP-

pLDDT: mean 85.84, std 8.36, range [60.75, 94.56]

Foldseek 3Di:
DPPVVLVVLVVVLVVLLVVVVVLVVCCVPCNPVDPVNVVVVVCVVVSCVVLVVLVVCCVVSVDPCSVVSSCVVVVVCCVPCVVVVDDDDPDPDPPDDPPDDDDDDDD